Protein AF-A0A927SAT5-F1 (afdb_monomer)

Solvent-accessible surface area (backbone atoms only — not comparable to full-atom values):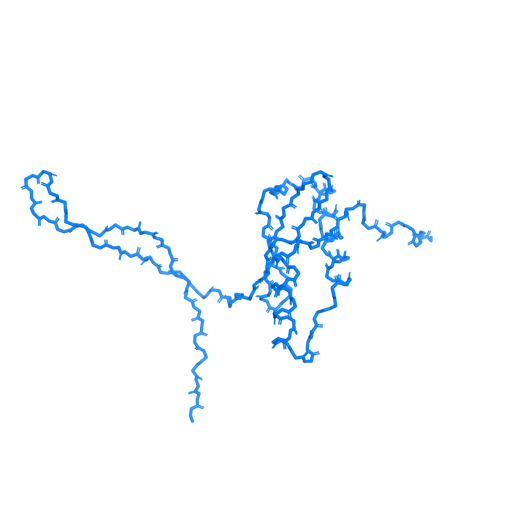 7849 Å² total; per-residue (Å²): 134,84,59,88,75,76,75,61,48,91,44,49,54,47,66,34,80,61,14,46,54,35,41,59,52,54,38,64,74,48,56,97,70,47,75,55,72,68,58,54,34,52,53,49,14,41,54,52,40,53,38,51,73,71,67,50,86,73,54,48,77,66,27,75,42,84,46,80,94,40,32,35,36,32,29,29,53,53,96,83,32,34,27,32,52,41,49,48,76,49,74,72,62,77,44,72,43,82,37,67,46,84,45,78,52,87,77,68,104,55,89,53,75,43,76,44,80,78,48,72,44,76,35,59,77,74,78,76,79,80,126

Radius of gyration: 21.18 Å; Cα contacts (8 Å, |Δi|>4): 181; chains: 1; bounding box: 36×60×55 Å

Nearest PDB structures (foldseek):
  5czf-assembly2_C  TM=5.712E-01  e=3.774E-03  Escherichia coli O157
  5cze-assembly1_J  TM=5.780E-01  e=2.178E-02  Escherichia coli O157:H7 str. SS52
  8phb-assembly1_B  TM=6.912E-01  e=1.341E-01  Allochromatium vinosum
  8phb-assembly1_A  TM=6.882E-01  e=2.923E-01  Allochromatium vinosum
  4q2u-assembly2_L  TM=5.106E-01  e=9.696E-02  Escherichia coli K-12

pLDDT: mean 82.3, std 16.61, range [33.59, 97.94]

Foldseek 3Di:
DPDPVVLQQPAAEEEDPQLVVQLVVVQVVVPPNGDDPVVVRRVVSNVVSVCVVVVNDADQQWGWDQDPPQKIFTWHHDPRHIYGHHIDGDAPQPDKDFDWDWDQDPDDPDRDIDTDGPDIDGDHDPPPPPD

Structure (mmCIF, N/CA/C/O backbone):
data_AF-A0A927SAT5-F1
#
_entry.id   AF-A0A927SAT5-F1
#
loop_
_atom_site.group_PDB
_atom_site.id
_atom_site.type_symbol
_atom_site.label_atom_id
_atom_site.label_alt_id
_atom_site.label_comp_id
_atom_site.label_asym_id
_atom_site.label_entity_id
_atom_site.label_seq_id
_atom_site.pdbx_PDB_ins_code
_atom_site.Cartn_x
_atom_site.Cartn_y
_atom_site.Cartn_z
_atom_site.occupancy
_atom_site.B_iso_or_equiv
_atom_site.auth_seq_id
_atom_site.auth_comp_id
_atom_site.auth_asym_id
_atom_site.auth_atom_i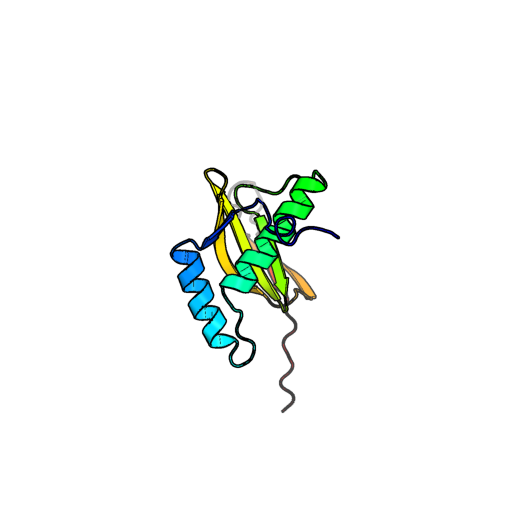d
_atom_site.pdbx_PDB_model_num
ATOM 1 N N . MET A 1 1 ? -14.662 21.673 -23.077 1.00 38.19 1 MET A N 1
ATOM 2 C CA . MET A 1 1 ? -13.226 21.762 -22.736 1.00 38.19 1 MET A CA 1
ATOM 3 C C . MET A 1 1 ? -13.114 21.629 -21.228 1.00 38.19 1 MET A C 1
ATOM 5 O O . MET A 1 1 ? -13.523 22.545 -20.536 1.00 38.19 1 MET A O 1
ATOM 9 N N . ILE A 1 2 ? -12.675 20.472 -20.729 1.00 44.09 2 ILE A N 1
ATOM 10 C CA . ILE A 1 2 ? -12.462 20.240 -19.290 1.00 44.09 2 ILE A CA 1
ATOM 11 C C . ILE A 1 2 ? -11.111 20.869 -18.939 1.00 44.09 2 ILE A C 1
ATOM 13 O O . ILE A 1 2 ? -10.121 20.609 -19.627 1.00 44.09 2 ILE A O 1
ATOM 17 N N . SER A 1 3 ? -11.092 21.754 -17.946 1.00 44.00 3 SER A N 1
ATOM 18 C CA . SER A 1 3 ? -9.916 22.545 -17.586 1.00 44.00 3 SER A CA 1
ATOM 19 C C . SER A 1 3 ? -8.833 21.634 -17.007 1.00 44.00 3 SER A C 1
ATOM 21 O O . SER A 1 3 ? -9.109 20.801 -16.146 1.00 44.00 3 SER A O 1
ATOM 23 N N . SER A 1 4 ? -7.575 21.801 -17.427 1.00 54.56 4 SER A N 1
ATOM 24 C CA . SER A 1 4 ? -6.423 21.016 -16.942 1.00 54.56 4 SER A CA 1
ATOM 25 C C . SER A 1 4 ? -6.217 21.074 -15.418 1.00 54.56 4 SER A C 1
ATOM 27 O O . SER A 1 4 ? -5.409 20.318 -14.880 1.00 54.56 4 SER A O 1
ATOM 29 N N . ASN A 1 5 ? -6.939 21.955 -14.719 1.00 52.88 5 ASN A N 1
ATOM 30 C CA . ASN A 1 5 ? -6.908 22.100 -13.268 1.00 52.88 5 ASN A CA 1
ATOM 31 C C . ASN A 1 5 ? -7.840 21.119 -12.522 1.00 52.88 5 ASN A C 1
ATOM 33 O O . ASN A 1 5 ? -7.627 20.870 -11.342 1.00 52.88 5 ASN A O 1
ATOM 37 N N . GLU A 1 6 ? -8.825 20.514 -13.196 1.00 53.12 6 GLU A N 1
ATOM 38 C CA . GLU A 1 6 ? -9.808 19.594 -12.584 1.00 53.12 6 GLU A CA 1
ATOM 39 C C . GLU A 1 6 ? -9.289 18.155 -12.422 1.00 53.12 6 GLU A C 1
ATOM 41 O O . GLU A 1 6 ? -9.939 17.322 -11.803 1.00 53.12 6 GLU A O 1
ATOM 46 N N . ARG A 1 7 ? -8.099 17.843 -12.953 1.00 54.47 7 ARG A N 1
ATOM 47 C CA . ARG A 1 7 ? -7.487 16.502 -12.858 1.00 54.47 7 ARG A CA 1
ATOM 48 C C . ARG A 1 7 ? -6.490 16.346 -11.718 1.00 54.47 7 ARG A C 1
ATOM 50 O O . ARG A 1 7 ? -5.834 15.310 -11.632 1.00 54.47 7 ARG A O 1
ATOM 57 N N . ARG A 1 8 ? -6.298 17.367 -10.879 1.00 57.06 8 ARG A N 1
ATOM 58 C CA . ARG A 1 8 ? -5.468 17.199 -9.686 1.00 57.06 8 ARG A CA 1
ATOM 59 C C . ARG A 1 8 ? -6.329 16.523 -8.625 1.00 57.06 8 ARG A C 1
ATOM 61 O O . ARG A 1 8 ? -7.283 17.153 -8.173 1.00 57.06 8 ARG A O 1
ATOM 68 N N . PRO A 1 9 ? -6.034 15.271 -8.240 1.00 60.97 9 PRO A N 1
ATOM 69 C CA . PRO A 1 9 ? -6.745 14.663 -7.131 1.00 60.97 9 PRO A CA 1
ATOM 70 C C . PRO A 1 9 ? -6.593 15.564 -5.903 1.00 60.97 9 PRO A C 1
ATOM 72 O O . PRO A 1 9 ? -5.489 16.000 -5.577 1.00 60.97 9 PRO A O 1
ATOM 75 N N . HIS A 1 10 ? -7.712 15.871 -5.245 1.00 80.44 10 HIS A N 1
ATOM 76 C CA . HIS A 1 10 ? -7.727 16.682 -4.021 1.00 80.44 10 HIS A CA 1
ATOM 77 C C . HIS A 1 10 ? -7.025 15.973 -2.844 1.00 80.44 10 HIS A C 1
ATOM 79 O O . HIS A 1 10 ? -6.740 16.582 -1.816 1.00 80.44 10 HIS A O 1
ATOM 85 N N . VAL A 1 11 ? -6.755 14.676 -3.008 1.00 92.00 11 VAL A N 1
ATOM 86 C CA . VAL A 1 11 ? -6.124 13.797 -2.034 1.00 92.00 11 VAL A CA 1
ATOM 87 C C .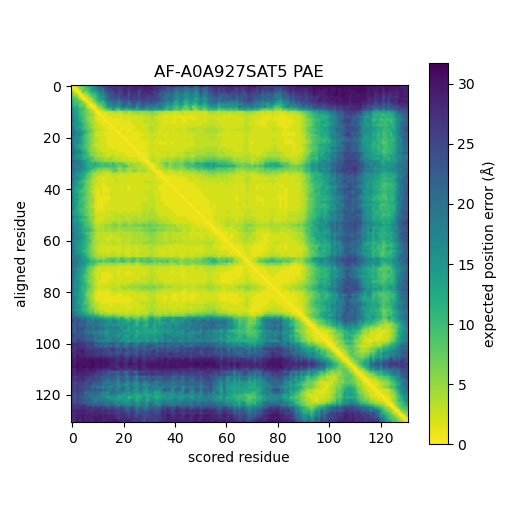 VAL A 1 11 ? -4.604 13.953 -2.086 1.00 92.00 11 VAL A C 1
ATOM 89 O O . VAL A 1 11 ? -3.981 13.793 -3.135 1.00 92.00 11 VAL A O 1
ATOM 92 N N . GLN A 1 12 ? -3.987 14.214 -0.935 1.00 94.62 12 GLN A N 1
ATOM 93 C CA . GLN A 1 12 ? -2.532 14.261 -0.801 1.00 94.62 12 GLN A CA 1
ATOM 94 C C . GLN A 1 12 ? -1.985 12.891 -0.392 1.00 94.62 12 GLN A C 1
ATOM 96 O O . GLN A 1 12 ? -2.457 12.292 0.576 1.00 94.62 12 GLN A O 1
ATOM 101 N N . VAL A 1 13 ? -0.960 12.424 -1.111 1.00 96.94 13 VAL A N 1
ATOM 102 C CA . VAL A 1 13 ? -0.252 11.168 -0.826 1.00 96.94 13 VAL A CA 1
ATOM 103 C C . VAL A 1 13 ? 1.236 11.436 -0.631 1.00 96.94 13 VAL A C 1
ATOM 105 O O . VAL A 1 13 ? 1.889 12.044 -1.487 1.00 96.94 13 VAL A O 1
ATOM 108 N N . GLU A 1 14 ? 1.794 10.939 0.469 1.00 97.31 14 GLU A N 1
ATOM 109 C CA . GLU A 1 14 ? 3.208 11.074 0.820 1.00 97.31 14 GLU A CA 1
ATOM 110 C C . GLU A 1 14 ? 3.814 9.757 1.299 1.00 97.31 14 GLU A C 1
ATOM 112 O O . GLU A 1 14 ? 3.115 8.821 1.669 1.00 97.31 14 GLU A O 1
ATOM 117 N N . PHE A 1 15 ? 5.143 9.670 1.304 1.00 97.44 15 PHE A N 1
ATOM 118 C CA . PHE A 1 15 ? 5.833 8.537 1.912 1.00 97.44 15 PHE A CA 1
ATOM 119 C C . PHE A 1 15 ? 6.165 8.846 3.365 1.00 97.44 15 PHE A C 1
ATOM 121 O O . PHE A 1 15 ? 6.679 9.916 3.687 1.00 97.44 15 PHE A O 1
ATOM 128 N N . THR A 1 16 ? 5.996 7.856 4.233 1.00 97.50 16 THR A N 1
ATOM 129 C CA . THR A 1 16 ? 6.718 7.857 5.508 1.00 97.50 16 THR A CA 1
ATOM 130 C C . THR A 1 16 ? 8.216 7.628 5.280 1.00 97.50 16 THR A C 1
ATOM 132 O O . THR A 1 16 ? 8.653 7.138 4.235 1.00 97.50 16 THR A O 1
ATOM 135 N N . ARG A 1 17 ? 9.047 7.898 6.295 1.00 96.44 17 ARG A N 1
ATOM 136 C CA . ARG A 1 17 ? 10.489 7.598 6.228 1.00 96.44 17 ARG A CA 1
ATOM 137 C C . ARG A 1 17 ? 10.783 6.097 6.077 1.00 96.44 17 ARG A C 1
ATOM 139 O O . ARG A 1 17 ? 11.818 5.737 5.511 1.00 96.44 17 ARG A O 1
ATOM 146 N N . SER A 1 18 ? 9.955 5.219 6.647 1.00 94.38 18 SER A N 1
ATOM 147 C CA . SER A 1 18 ? 10.062 3.762 6.467 1.00 94.38 18 SER A CA 1
ATOM 148 C C . SER A 1 18 ? 9.609 3.359 5.068 1.00 94.38 18 SER A C 1
ATOM 150 O O . SER A 1 18 ? 10.389 2.722 4.360 1.00 94.38 18 SER A O 1
ATOM 152 N N . GLY A 1 19 ? 8.437 3.827 4.637 1.00 95.50 19 GLY A N 1
ATOM 153 C CA . GLY A 1 19 ? 7.879 3.557 3.313 1.00 95.50 19 GLY A CA 1
ATOM 154 C C . GLY A 1 19 ? 8.805 4.013 2.190 1.00 95.50 19 GLY A C 1
ATOM 155 O O . GLY A 1 19 ? 9.057 3.256 1.261 1.00 95.50 19 GLY A O 1
ATOM 156 N N . TRP A 1 20 ? 9.438 5.184 2.317 1.00 96.88 20 TRP A N 1
ATOM 157 C CA . TRP A 1 20 ? 10.444 5.652 1.355 1.00 96.88 20 TRP A CA 1
ATOM 158 C C . TRP A 1 20 ? 11.663 4.723 1.270 1.00 96.88 20 TRP A C 1
ATOM 160 O O . TRP A 1 20 ? 12.165 4.435 0.184 1.00 96.88 20 TRP A O 1
ATOM 170 N N . ARG A 1 21 ? 12.153 4.226 2.413 1.00 96.12 21 ARG A N 1
ATOM 171 C CA . ARG A 1 21 ? 13.289 3.291 2.448 1.00 96.12 21 ARG A CA 1
ATOM 172 C C . ARG A 1 21 ? 12.935 1.943 1.823 1.00 96.12 21 ARG A C 1
ATOM 174 O O . ARG A 1 21 ? 13.769 1.381 1.114 1.00 96.12 21 ARG A O 1
ATOM 181 N N . GLN A 1 22 ? 11.731 1.438 2.081 1.00 95.44 22 GLN A N 1
ATOM 182 C CA . GLN A 1 22 ? 11.226 0.204 1.476 1.00 95.44 22 GLN A CA 1
ATOM 183 C C . GLN A 1 22 ? 11.031 0.380 -0.032 1.00 95.44 22 GLN A C 1
ATOM 185 O O . GLN A 1 22 ? 11.579 -0.405 -0.803 1.00 95.44 22 GLN A O 1
ATOM 190 N N . PHE A 1 23 ? 10.397 1.480 -0.452 1.00 95.00 23 PHE A N 1
ATOM 191 C CA . PHE A 1 23 ? 10.264 1.869 -1.854 1.00 95.00 23 PHE A CA 1
ATOM 192 C C . PHE A 1 23 ? 11.616 1.888 -2.560 1.00 95.00 23 PHE A C 1
ATOM 194 O O . PHE A 1 23 ? 11.805 1.203 -3.554 1.00 95.00 23 PHE A O 1
ATOM 201 N N . ALA A 1 24 ? 12.596 2.623 -2.029 1.00 93.94 24 ALA A N 1
ATOM 202 C CA . ALA A 1 24 ? 13.913 2.741 -2.647 1.00 93.94 24 ALA A CA 1
ATOM 203 C C . ALA A 1 24 ? 14.667 1.402 -2.708 1.00 93.94 24 ALA A C 1
ATOM 205 O O . ALA A 1 24 ? 15.536 1.214 -3.559 1.00 93.94 24 ALA A O 1
ATOM 206 N N . ARG A 1 25 ? 14.387 0.464 -1.795 1.00 93.56 25 ARG A N 1
ATOM 207 C CA . ARG A 1 25 ? 14.940 -0.895 -1.847 1.00 93.56 25 ARG A CA 1
ATOM 208 C C . ARG A 1 25 ? 14.275 -1.716 -2.950 1.00 93.56 25 ARG A C 1
ATOM 210 O O . ARG A 1 25 ? 14.992 -2.243 -3.791 1.00 93.56 25 ARG A O 1
ATOM 217 N N . LEU A 1 26 ? 12.945 -1.764 -2.969 1.00 91.75 26 LEU A N 1
ATOM 218 C CA . LEU A 1 26 ? 12.160 -2.488 -3.969 1.00 91.75 26 LEU A CA 1
ATOM 219 C C . LEU A 1 26 ? 12.402 -1.937 -5.378 1.00 91.75 26 LEU A C 1
ATOM 221 O O . LEU A 1 26 ? 12.618 -2.681 -6.325 1.00 91.75 26 LEU A O 1
ATOM 225 N N . ASN A 1 27 ? 12.458 -0.618 -5.525 1.00 91.75 27 ASN A N 1
ATOM 226 C CA . ASN A 1 27 ? 12.628 0.011 -6.827 1.00 91.75 27 ASN A CA 1
ATOM 227 C C . ASN A 1 27 ? 13.994 -0.298 -7.455 1.00 91.75 27 ASN A C 1
ATOM 229 O O . ASN A 1 27 ? 14.115 -0.388 -8.671 1.00 91.75 27 ASN A O 1
ATOM 233 N N . ARG A 1 28 ? 15.021 -0.516 -6.621 1.00 89.75 28 ARG A N 1
ATOM 234 C CA . ARG A 1 28 ? 16.334 -0.982 -7.084 1.00 89.75 28 ARG A CA 1
ATOM 235 C C . ARG A 1 28 ? 16.297 -2.427 -7.578 1.00 89.75 28 ARG A C 1
ATOM 237 O O . ARG A 1 28 ? 17.034 -2.740 -8.504 1.00 89.75 28 ARG A O 1
ATOM 244 N N . SER A 1 29 ? 15.456 -3.290 -7.002 1.00 87.25 29 SER A N 1
ATOM 245 C CA . SER A 1 29 ? 15.317 -4.678 -7.465 1.00 87.25 29 SER A CA 1
ATOM 246 C C . SER A 1 29 ? 14.465 -4.823 -8.730 1.00 87.25 29 SER A C 1
ATOM 248 O O . SER A 1 29 ? 14.564 -5.847 -9.392 1.00 87.25 29 SER A O 1
ATOM 250 N N . LEU A 1 30 ? 13.668 -3.813 -9.104 1.00 84.19 30 LEU A N 1
ATOM 251 C CA . LEU A 1 30 ? 12.844 -3.838 -10.324 1.00 84.19 30 LEU A CA 1
ATOM 252 C C . LEU A 1 30 ? 13.635 -3.614 -11.630 1.00 84.19 30 LEU A C 1
ATOM 254 O O . LEU A 1 30 ? 13.110 -3.870 -12.716 1.00 84.19 30 LEU A O 1
ATOM 258 N N . GLY A 1 31 ? 14.879 -3.128 -11.560 1.00 82.88 31 GLY A N 1
ATOM 259 C CA . GLY A 1 31 ? 15.716 -2.890 -12.741 1.00 82.88 31 GLY A CA 1
ATOM 260 C C . GLY A 1 31 ? 15.080 -1.910 -13.737 1.00 82.88 31 GLY A C 1
ATOM 261 O O . GLY A 1 31 ? 14.702 -0.798 -13.373 1.00 82.88 31 GLY A O 1
ATOM 262 N N . ALA A 1 32 ? 14.944 -2.320 -15.002 1.00 80.50 32 ALA A N 1
ATOM 263 C CA . ALA A 1 32 ? 14.409 -1.476 -16.078 1.00 80.50 32 ALA A CA 1
ATOM 264 C C . ALA A 1 32 ? 12.927 -1.084 -15.903 1.00 80.50 32 ALA A C 1
ATOM 266 O O . ALA A 1 32 ? 12.484 -0.115 -16.514 1.00 80.50 32 ALA A O 1
ATOM 267 N N . ARG A 1 33 ? 12.170 -1.797 -15.057 1.00 81.69 33 ARG A N 1
ATOM 268 C CA . ARG A 1 33 ? 10.741 -1.535 -14.792 1.00 81.69 33 ARG A CA 1
ATOM 269 C C . ARG A 1 33 ? 10.486 -0.445 -13.753 1.00 81.69 33 ARG A C 1
ATOM 271 O O . ARG A 1 33 ? 9.329 -0.159 -13.484 1.00 81.69 33 ARG A O 1
ATOM 278 N N . PHE A 1 34 ? 11.534 0.111 -13.139 1.00 85.06 34 PHE A N 1
ATOM 279 C CA . PHE A 1 34 ? 11.451 1.001 -11.977 1.00 85.06 34 PHE A CA 1
ATOM 280 C C . PHE A 1 34 ? 10.231 1.946 -11.974 1.00 85.06 34 PHE A C 1
ATOM 282 O O . PHE A 1 34 ? 9.891 2.616 -12.950 1.00 85.06 34 PHE A O 1
ATOM 289 N N . ILE A 1 35 ? 9.602 2.059 -10.813 1.00 90.69 35 ILE A N 1
ATOM 290 C CA . ILE A 1 35 ? 8.460 2.925 -10.569 1.00 90.69 35 ILE A CA 1
ATOM 291 C C . ILE A 1 35 ? 8.976 4.332 -10.262 1.00 90.69 35 ILE A C 1
ATOM 293 O O . ILE A 1 35 ? 9.879 4.540 -9.443 1.00 90.69 35 ILE A O 1
ATOM 297 N N . LYS A 1 36 ? 8.385 5.343 -10.898 1.00 92.88 36 LYS A N 1
ATOM 298 C CA . LYS A 1 36 ? 8.656 6.747 -10.567 1.00 92.88 36 LYS A CA 1
ATOM 299 C C . LYS A 1 36 ? 7.799 7.156 -9.372 1.00 92.88 36 LYS A C 1
ATOM 301 O O . LYS A 1 36 ? 6.577 7.161 -9.459 1.00 92.88 36 LYS A O 1
ATOM 306 N N . ALA A 1 37 ? 8.431 7.589 -8.281 1.00 93.38 37 ALA A N 1
ATOM 307 C CA . ALA A 1 37 ? 7.734 7.953 -7.042 1.00 93.38 37 ALA A CA 1
ATOM 308 C C . ALA A 1 37 ? 6.657 9.043 -7.210 1.00 93.38 37 ALA A C 1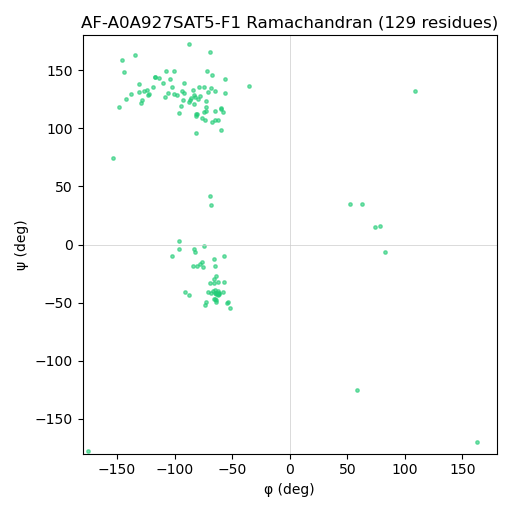
ATOM 310 O O . ALA A 1 37 ? 5.676 9.061 -6.474 1.00 93.38 37 ALA A O 1
ATOM 311 N N . PHE A 1 38 ? 6.833 9.985 -8.144 1.00 93.12 38 PHE A N 1
ATOM 312 C CA . PHE A 1 38 ? 5.805 10.990 -8.436 1.00 93.12 38 PHE A CA 1
ATOM 313 C C . PHE A 1 38 ? 4.588 10.386 -9.149 1.00 93.12 38 PHE A C 1
ATOM 315 O O . PHE A 1 38 ? 3.465 10.718 -8.787 1.00 93.12 38 PHE A O 1
ATOM 322 N N . VAL A 1 39 ? 4.812 9.472 -10.099 1.00 93.12 39 VAL A N 1
ATOM 323 C CA . VAL A 1 39 ? 3.735 8.771 -10.817 1.00 93.12 39 VAL A CA 1
ATOM 324 C C . VAL A 1 39 ? 2.931 7.918 -9.841 1.00 93.12 39 VAL A C 1
ATOM 326 O O . VAL A 1 39 ? 1.720 8.074 -9.770 1.00 93.12 39 VAL A O 1
ATOM 329 N N . LEU A 1 40 ? 3.614 7.142 -8.991 1.00 94.44 40 LEU A N 1
ATOM 330 C CA . LEU A 1 40 ? 2.975 6.323 -7.957 1.00 94.44 40 LEU A CA 1
ATOM 331 C C . LEU A 1 40 ? 2.040 7.140 -7.056 1.00 94.44 40 LEU A C 1
ATOM 333 O O . LEU A 1 40 ? 0.894 6.767 -6.835 1.00 94.44 40 LEU A O 1
ATOM 337 N N . ARG A 1 41 ? 2.522 8.275 -6.534 1.00 95.44 41 ARG A N 1
ATOM 338 C CA . ARG A 1 41 ? 1.717 9.138 -5.658 1.00 95.44 41 ARG A CA 1
ATOM 339 C C . ARG A 1 41 ? 0.530 9.753 -6.388 1.00 95.44 41 ARG A C 1
ATOM 341 O O . ARG A 1 41 ? -0.535 9.866 -5.797 1.00 95.44 41 ARG A O 1
ATOM 348 N N . PHE A 1 42 ? 0.718 10.157 -7.643 1.00 94.44 42 PHE A N 1
ATOM 349 C CA . PHE A 1 42 ? -0.348 10.736 -8.452 1.00 94.44 42 PHE A CA 1
ATOM 350 C C . PHE A 1 42 ? -1.457 9.716 -8.735 1.00 94.44 42 PHE A C 1
ATOM 352 O O . PHE A 1 42 ? -2.628 10.015 -8.522 1.00 94.44 42 PHE A O 1
ATOM 359 N N . GLU A 1 43 ? -1.089 8.503 -9.149 1.00 94.69 43 GLU A N 1
ATOM 360 C CA . GLU A 1 43 ? -2.041 7.420 -9.411 1.00 94.69 43 GLU A CA 1
ATOM 361 C C . GLU A 1 43 ? -2.777 6.988 -8.141 1.00 94.69 43 GLU A C 1
ATOM 363 O O . GLU A 1 43 ? -3.995 6.834 -8.166 1.00 94.69 43 GLU A O 1
ATOM 368 N N . LEU A 1 44 ? -2.074 6.877 -7.007 1.00 95.31 44 LEU A N 1
ATOM 369 C CA . LEU A 1 44 ? -2.718 6.596 -5.722 1.00 95.31 44 LEU A CA 1
ATOM 370 C C . LEU A 1 44 ? -3.694 7.693 -5.312 1.00 95.31 44 LEU A C 1
ATOM 372 O O . LEU A 1 44 ? -4.788 7.396 -4.849 1.00 95.31 44 LEU A O 1
ATOM 376 N N . ALA A 1 45 ? -3.312 8.958 -5.471 1.00 95.62 45 ALA A N 1
ATOM 377 C CA . ALA A 1 45 ? -4.182 10.071 -5.133 1.00 95.62 45 ALA A CA 1
ATOM 378 C C . ALA A 1 45 ? -5.459 10.065 -5.990 1.00 95.62 45 ALA A C 1
ATOM 380 O O . ALA A 1 45 ? -6.542 10.307 -5.462 1.00 95.62 45 ALA A O 1
ATOM 381 N N . ALA A 1 46 ? -5.346 9.746 -7.285 1.00 94.69 46 ALA A N 1
ATOM 382 C CA . ALA A 1 46 ? -6.495 9.580 -8.174 1.00 94.69 46 ALA A CA 1
ATOM 383 C C . ALA A 1 46 ? -7.385 8.405 -7.740 1.00 94.69 46 ALA A C 1
ATOM 385 O O . ALA A 1 46 ? -8.582 8.596 -7.543 1.00 94.69 46 ALA A O 1
ATOM 386 N N . TYR A 1 47 ? -6.790 7.235 -7.484 1.00 93.94 47 TYR A N 1
ATOM 387 C CA . TYR A 1 47 ? -7.497 6.051 -6.991 1.00 93.94 47 TYR A CA 1
ATOM 388 C C . TYR A 1 47 ? -8.288 6.346 -5.710 1.00 93.94 47 TYR A C 1
ATOM 390 O O . TYR A 1 47 ? -9.479 6.048 -5.627 1.00 93.94 47 TYR A O 1
ATOM 398 N N . LEU A 1 48 ? -7.644 6.963 -4.716 1.00 94.88 48 LEU A N 1
ATOM 399 C CA . LEU A 1 48 ? -8.274 7.297 -3.439 1.00 94.88 48 LEU A CA 1
ATOM 400 C C . LEU A 1 48 ? -9.409 8.310 -3.627 1.00 94.88 48 LEU A C 1
ATOM 402 O O . LEU A 1 48 ? -10.477 8.134 -3.048 1.00 94.88 48 LEU A O 1
ATOM 406 N N . ALA A 1 49 ? -9.203 9.334 -4.462 1.00 93.75 49 ALA A N 1
ATOM 407 C CA . ALA A 1 49 ? -10.220 10.344 -4.743 1.00 93.75 49 ALA A CA 1
ATOM 408 C C . ALA A 1 49 ? -11.466 9.741 -5.409 1.00 93.75 49 ALA A C 1
ATOM 410 O O . ALA A 1 49 ? -12.584 10.096 -5.044 1.00 93.75 49 ALA A O 1
ATOM 411 N N . GLU A 1 50 ? -11.286 8.820 -6.357 1.00 93.62 50 GLU A N 1
ATOM 412 C CA . GLU A 1 50 ? -12.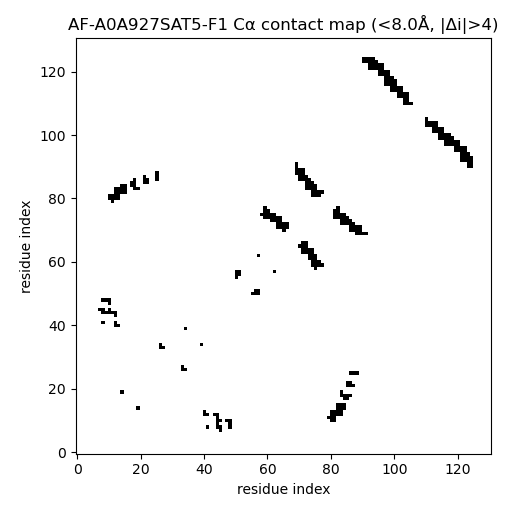391 8.122 -7.022 1.00 93.62 50 GLU A CA 1
ATOM 413 C C . GLU A 1 50 ? -13.179 7.240 -6.046 1.00 93.62 50 GLU A C 1
ATOM 415 O O . GLU A 1 50 ? -14.409 7.252 -6.062 1.00 93.62 50 GLU A O 1
ATOM 420 N N . HIS A 1 51 ? -12.492 6.526 -5.151 1.00 92.81 51 HIS A N 1
ATOM 421 C CA . HIS A 1 51 ? -13.144 5.682 -4.146 1.00 92.81 51 HIS A CA 1
ATOM 422 C C . HIS A 1 51 ? -13.905 6.507 -3.105 1.00 92.81 51 HIS A C 1
ATOM 424 O O . HIS A 1 51 ? -15.040 6.169 -2.766 1.00 92.81 51 HIS A O 1
ATOM 430 N N . GLU A 1 52 ? -13.323 7.614 -2.638 1.00 90.81 52 GLU A N 1
ATOM 431 C CA . GLU A 1 52 ? -14.009 8.551 -1.745 1.00 90.81 52 GLU A CA 1
ATOM 432 C C . GLU A 1 52 ? -15.243 9.167 -2.435 1.00 90.81 52 GLU A C 1
ATOM 434 O O . GLU A 1 52 ? -16.314 9.222 -1.830 1.00 90.81 52 GLU A O 1
ATOM 439 N N . ALA A 1 53 ? -15.142 9.551 -3.715 1.00 91.19 53 ALA A N 1
ATOM 440 C CA . ALA A 1 53 ? -16.267 10.077 -4.496 1.00 91.19 53 ALA A CA 1
ATOM 441 C C . ALA A 1 53 ? -17.373 9.036 -4.742 1.00 91.19 53 ALA A C 1
ATOM 443 O O . ALA A 1 53 ? -18.554 9.381 -4.765 1.00 91.19 53 ALA A O 1
ATOM 444 N N . ALA A 1 54 ? -17.010 7.759 -4.874 1.00 93.69 54 ALA A N 1
ATOM 445 C CA . ALA A 1 54 ? -17.949 6.643 -4.957 1.00 93.69 54 ALA A CA 1
ATOM 446 C C . ALA A 1 54 ? -18.599 6.287 -3.602 1.00 93.69 54 ALA A C 1
ATOM 448 O O . ALA A 1 54 ? -19.427 5.378 -3.537 1.00 93.69 54 ALA A O 1
ATOM 449 N N . GLY A 1 55 ? -18.236 6.977 -2.513 1.00 91.06 55 GLY A N 1
ATOM 450 C CA . GLY A 1 55 ? -18.747 6.710 -1.167 1.00 91.06 55 GLY A CA 1
ATOM 451 C C . GLY A 1 55 ? -18.166 5.448 -0.524 1.00 91.06 55 GLY A C 1
ATOM 452 O O . GLY A 1 55 ? -18.705 4.963 0.473 1.00 91.06 55 GLY A O 1
ATOM 453 N N . VAL A 1 56 ? -17.074 4.902 -1.071 1.00 92.75 56 VAL A N 1
ATOM 454 C CA . VAL A 1 56 ? -16.390 3.739 -0.500 1.00 92.75 56 VAL A CA 1
ATOM 455 C C . VAL A 1 56 ? -15.657 4.170 0.764 1.00 92.75 56 VAL A C 1
ATOM 457 O O . VAL A 1 56 ? -14.806 5.060 0.753 1.00 92.75 56 VAL A O 1
ATOM 460 N N . LYS A 1 57 ? -15.969 3.508 1.878 1.00 90.81 57 LYS A N 1
ATOM 461 C CA . LYS A 1 57 ? -15.304 3.754 3.155 1.00 90.81 57 LYS A CA 1
ATOM 462 C C . LYS A 1 57 ? -13.970 3.005 3.195 1.00 90.81 57 LYS A C 1
ATOM 464 O O . LYS A 1 57 ? -13.939 1.820 3.509 1.00 90.81 57 LYS A O 1
ATOM 469 N N . LEU A 1 58 ? -12.891 3.705 2.854 1.00 92.69 58 LEU A N 1
ATOM 470 C CA . LEU A 1 58 ? -11.522 3.190 2.940 1.00 92.69 58 LEU A CA 1
ATOM 471 C C . LEU A 1 58 ? -11.066 3.079 4.403 1.00 92.69 58 LEU A C 1
ATOM 473 O O . LEU A 1 58 ? -11.483 3.872 5.253 1.00 92.69 58 LEU A O 1
ATOM 477 N N . ASP A 1 59 ? -10.195 2.113 4.685 1.00 94.00 59 ASP A N 1
ATOM 478 C CA . ASP A 1 59 ? -9.580 1.951 6.003 1.00 94.00 59 ASP A CA 1
ATOM 479 C C . ASP A 1 59 ? -8.545 3.064 6.229 1.00 94.00 59 ASP A C 1
ATOM 481 O O . ASP A 1 59 ? -7.579 3.210 5.486 1.00 94.00 59 ASP A O 1
ATOM 485 N N . THR A 1 60 ? -8.738 3.902 7.243 1.00 94.44 60 THR A N 1
ATOM 486 C CA . THR A 1 60 ? -7.813 5.010 7.509 1.00 94.44 60 THR A CA 1
ATOM 487 C C . THR A 1 60 ? -6.561 4.580 8.265 1.00 94.44 60 THR A C 1
ATOM 489 O O . THR A 1 60 ? -5.573 5.309 8.239 1.00 94.44 60 THR A O 1
ATOM 492 N N . GLU A 1 61 ? -6.570 3.423 8.924 1.00 94.06 61 GLU A N 1
ATOM 493 C CA . GLU A 1 61 ? -5.450 2.933 9.729 1.00 94.06 61 GLU A CA 1
ATOM 494 C C . GLU A 1 61 ? -4.492 2.066 8.907 1.00 94.06 61 GLU A C 1
ATOM 496 O O . GLU A 1 61 ? -3.273 2.193 9.055 1.00 94.06 61 GLU A O 1
ATOM 501 N N . CYS A 1 62 ? -5.031 1.203 8.039 1.00 93.31 62 CYS A N 1
ATOM 502 C CA . CYS A 1 62 ? -4.241 0.272 7.233 1.00 93.31 62 CYS A CA 1
ATOM 503 C C . CYS A 1 62 ? -4.958 -0.118 5.928 1.00 93.31 62 CYS A C 1
ATOM 505 O O . CYS A 1 62 ? -5.460 -1.231 5.772 1.00 93.31 62 CYS A O 1
ATOM 507 N N . GLN A 1 63 ? -4.997 0.795 4.960 1.00 95.44 63 GLN A N 1
ATOM 508 C CA . GLN A 1 63 ? -5.521 0.499 3.630 1.00 95.44 63 GLN A CA 1
ATOM 509 C C . GLN A 1 63 ? -4.461 -0.196 2.778 1.00 95.44 63 GLN A C 1
ATOM 511 O O . GLN A 1 63 ? -3.479 0.421 2.362 1.00 95.44 63 GLN A O 1
ATOM 516 N N . GLU A 1 64 ? -4.697 -1.463 2.452 1.00 94.44 64 GLU A N 1
ATOM 517 C CA . GLU A 1 64 ? -3.913 -2.173 1.446 1.00 94.44 64 GLU A CA 1
ATOM 518 C C . GLU A 1 64 ? -4.372 -1.788 0.032 1.00 94.44 64 GLU A C 1
ATOM 520 O O . GLU A 1 64 ? -5.571 -1.723 -0.260 1.00 94.44 64 GLU A O 1
ATOM 525 N N . VAL A 1 65 ? -3.410 -1.532 -0.853 1.00 93.88 65 VAL A N 1
ATOM 526 C CA . VAL A 1 65 ? -3.634 -1.287 -2.279 1.00 93.88 65 VAL A CA 1
ATOM 527 C C . VAL A 1 65 ? -2.713 -2.196 -3.086 1.00 93.88 65 VAL A C 1
ATOM 529 O O . VAL A 1 65 ? -1.487 -2.118 -2.970 1.00 93.88 65 VAL A O 1
ATOM 532 N N . ARG A 1 66 ? -3.310 -3.036 -3.940 1.00 92.06 66 ARG A N 1
ATOM 533 C CA . ARG A 1 66 ? -2.584 -3.801 -4.960 1.00 92.06 66 ARG A CA 1
ATOM 534 C C . ARG A 1 66 ? -2.224 -2.856 -6.098 1.00 92.06 66 ARG A C 1
ATOM 536 O O . ARG A 1 66 ? -3.085 -2.431 -6.863 1.00 92.06 66 ARG A O 1
ATOM 543 N N . TYR A 1 67 ? -0.947 -2.540 -6.199 1.00 89.56 67 TYR A N 1
ATOM 544 C CA . TYR A 1 67 ? -0.371 -1.846 -7.335 1.00 89.56 67 TYR A CA 1
ATOM 545 C C . TYR A 1 67 ? 0.047 -2.854 -8.417 1.00 89.56 67 TYR A C 1
ATOM 547 O O . TYR A 1 67 ? -0.035 -4.077 -8.252 1.00 89.56 67 TYR A O 1
ATOM 555 N N . VAL A 1 68 ? 0.441 -2.332 -9.573 1.00 84.12 68 VAL A N 1
ATOM 556 C CA . VAL A 1 68 ? 0.751 -3.124 -10.766 1.00 84.12 68 VAL A CA 1
ATOM 557 C C . VAL A 1 68 ? 1.828 -4.182 -10.464 1.00 84.12 68 VAL A C 1
ATOM 559 O O . VAL A 1 68 ? 2.764 -3.938 -9.704 1.00 84.12 68 VAL A O 1
ATOM 562 N N . GLU A 1 69 ? 1.673 -5.372 -11.063 1.00 76.94 69 GLU A N 1
ATOM 563 C CA . GLU A 1 69 ? 2.680 -6.451 -11.079 1.00 76.94 69 GLU A CA 1
ATOM 564 C C . GLU A 1 69 ? 3.062 -7.038 -9.705 1.00 76.94 69 GLU A C 1
ATOM 566 O O . GLU A 1 69 ? 4.202 -7.440 -9.482 1.00 76.94 69 GLU A O 1
ATOM 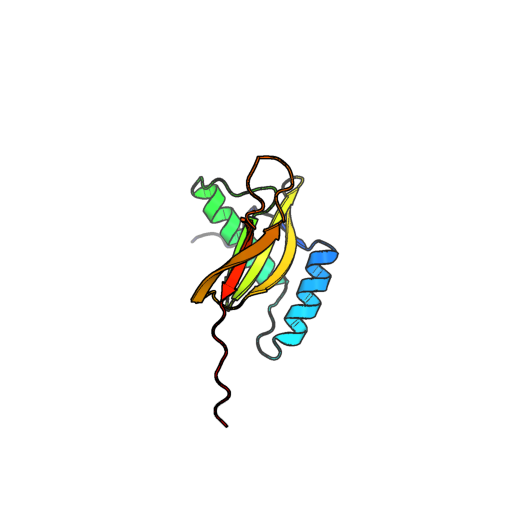571 N N . GLY A 1 70 ? 2.099 -7.128 -8.783 1.00 82.62 70 GLY A N 1
ATOM 572 C CA . GLY A 1 70 ? 2.312 -7.778 -7.481 1.00 82.62 70 GLY A CA 1
ATOM 573 C C . GLY A 1 70 ? 3.061 -6.903 -6.476 1.00 82.62 70 GLY A C 1
ATOM 574 O O . GLY A 1 70 ? 3.561 -7.403 -5.469 1.00 82.62 70 GLY A O 1
ATOM 575 N N . VAL A 1 71 ? 3.145 -5.596 -6.736 1.00 89.62 71 VAL A N 1
ATOM 576 C CA . VAL A 1 71 ? 3.570 -4.603 -5.748 1.00 89.62 71 VAL A CA 1
ATOM 577 C C . VAL A 1 71 ? 2.366 -4.229 -4.891 1.00 89.62 71 VAL A C 1
ATOM 579 O O . VAL A 1 71 ? 1.321 -3.855 -5.406 1.00 89.62 71 VAL A O 1
ATOM 582 N N . TYR A 1 72 ? 2.519 -4.297 -3.579 1.00 93.06 72 TYR A N 1
ATOM 583 C CA . TYR A 1 72 ? 1.493 -3.961 -2.602 1.00 93.06 72 TYR A CA 1
ATOM 584 C C . TYR A 1 72 ? 1.950 -2.777 -1.765 1.00 93.06 72 TYR A C 1
ATOM 586 O O . TYR A 1 72 ? 3.138 -2.619 -1.467 1.00 93.06 72 TYR A O 1
ATOM 594 N N . LEU A 1 73 ? 0.987 -1.935 -1.409 1.00 95.81 73 LEU A N 1
ATOM 595 C CA . LEU A 1 73 ? 1.190 -0.705 -0.660 1.00 95.81 73 LEU A CA 1
ATOM 596 C C . LEU A 1 73 ? 0.270 -0.724 0.549 1.00 95.81 73 LEU A C 1
ATOM 598 O O . LEU A 1 73 ? -0.923 -0.979 0.400 1.00 95.81 73 LEU A O 1
ATOM 602 N N . LEU A 1 74 ? 0.811 -0.407 1.721 1.00 96.81 74 LEU A N 1
ATOM 603 C CA . LEU A 1 74 ? 0.005 -0.088 2.894 1.00 96.81 74 LEU A CA 1
ATOM 604 C C . LEU A 1 74 ? -0.047 1.421 3.062 1.00 96.81 74 LEU A C 1
ATOM 606 O O . LEU A 1 74 ? 0.982 2.110 3.035 1.00 96.81 74 LEU A O 1
ATOM 610 N N . LEU A 1 75 ? -1.264 1.925 3.212 1.00 97.38 75 LEU A N 1
ATOM 611 C CA . LEU A 1 75 ? -1.558 3.331 3.380 1.00 97.38 75 LEU A CA 1
ATOM 612 C C . LEU A 1 75 ? -2.207 3.574 4.739 1.00 97.38 75 LEU A C 1
ATOM 614 O O . LEU A 1 75 ? -3.046 2.803 5.194 1.00 97.38 75 LEU A O 1
ATOM 618 N N . ARG A 1 76 ? -1.875 4.709 5.345 1.00 97.50 76 ARG A N 1
ATOM 619 C CA . ARG A 1 76 ? -2.539 5.218 6.546 1.00 97.50 76 ARG A CA 1
ATOM 620 C C . ARG A 1 76 ? -2.902 6.680 6.355 1.00 97.50 76 ARG A C 1
ATOM 622 O O . ARG A 1 76 ? -2.039 7.475 5.984 1.00 97.50 76 ARG A O 1
ATOM 629 N N . LYS A 1 77 ? -4.137 7.066 6.661 1.00 96.50 77 LYS A N 1
ATOM 630 C CA . LYS A 1 77 ? -4.583 8.461 6.651 1.00 96.50 77 LYS A CA 1
ATOM 631 C C . LYS A 1 77 ? -4.302 9.100 8.010 1.00 96.50 77 LYS A C 1
ATOM 633 O O . LYS A 1 77 ? -4.781 8.640 9.036 1.00 96.50 77 LYS A O 1
ATOM 638 N N . SER A 1 78 ? -3.536 10.186 8.026 1.00 95.50 78 SER A N 1
ATOM 639 C CA . SER A 1 78 ? -3.275 10.978 9.230 1.00 95.50 78 SER A CA 1
ATOM 640 C C . SER A 1 78 ? -3.354 12.455 8.885 1.00 95.50 78 SER A C 1
ATOM 642 O O . SER A 1 78 ? -2.726 12.896 7.928 1.00 95.50 78 SER A O 1
ATOM 644 N N . GLN A 1 79 ? -4.121 13.224 9.663 1.00 93.44 79 GLN A N 1
ATOM 645 C CA . GLN A 1 79 ? -4.280 14.675 9.470 1.00 93.44 79 GLN A CA 1
ATOM 646 C C . GLN A 1 79 ? -4.689 15.063 8.030 1.00 93.44 79 GLN A C 1
ATOM 648 O O . GLN A 1 79 ? -4.258 16.082 7.505 1.00 93.44 79 GLN A O 1
ATOM 653 N N . GLY A 1 80 ? -5.510 14.234 7.374 1.00 92.00 80 GLY A N 1
ATOM 654 C CA . GLY A 1 80 ? -5.978 14.473 6.002 1.00 92.00 80 GLY A CA 1
ATOM 655 C C . GLY A 1 80 ? -5.011 14.043 4.893 1.00 92.00 80 GLY A C 1
ATOM 656 O O . GLY A 1 80 ? -5.410 14.034 3.733 1.00 92.00 80 GLY A O 1
ATOM 657 N N . VAL A 1 81 ? -3.790 13.616 5.230 1.00 96.00 81 VAL A N 1
ATOM 658 C CA . VAL A 1 81 ? -2.794 13.115 4.273 1.00 96.00 81 VAL A CA 1
ATOM 659 C C . VAL A 1 81 ? -2.741 11.593 4.325 1.00 96.00 81 VAL A C 1
ATOM 661 O O . VAL A 1 81 ? -2.716 10.996 5.402 1.00 96.00 81 VAL A O 1
ATOM 664 N N . TRP A 1 82 ? -2.704 10.955 3.159 1.00 97.81 82 TRP A N 1
ATOM 665 C CA . TRP A 1 82 ? -2.452 9.524 3.050 1.00 97.81 82 TRP A CA 1
ATOM 666 C C . TRP A 1 82 ? -0.952 9.255 2.990 1.00 97.81 82 TRP A C 1
ATOM 668 O O . TRP A 1 82 ? -0.235 9.775 2.137 1.00 97.81 82 TRP A O 1
ATOM 678 N N . TYR A 1 83 ? -0.469 8.417 3.895 1.00 97.94 83 TYR A N 1
ATOM 679 C CA . TYR A 1 83 ? 0.931 8.051 3.995 1.00 97.94 83 TYR A CA 1
ATOM 680 C C . TYR A 1 83 ? 1.152 6.618 3.545 1.00 97.94 83 TYR A C 1
ATOM 682 O O . TYR A 1 83 ? 0.556 5.704 4.101 1.00 97.94 83 TYR A O 1
ATOM 690 N N . ILE A 1 84 ? 2.082 6.419 2.615 1.00 97.88 84 ILE A N 1
ATOM 691 C CA . ILE A 1 84 ? 2.624 5.108 2.272 1.00 97.88 84 ILE A CA 1
ATOM 692 C C . ILE A 1 84 ? 3.544 4.678 3.418 1.00 97.88 84 ILE A C 1
ATOM 694 O O . ILE A 1 84 ? 4.630 5.248 3.620 1.00 97.88 84 ILE A O 1
ATOM 698 N N . THR A 1 85 ? 3.085 3.717 4.215 1.00 97.25 85 THR A N 1
ATOM 699 C CA . THR A 1 85 ? 3.810 3.208 5.386 1.00 97.25 85 THR A CA 1
ATOM 700 C C . THR A 1 85 ? 4.760 2.091 4.994 1.00 97.25 85 THR A C 1
ATOM 702 O O . THR A 1 85 ? 5.926 2.121 5.402 1.00 97.25 85 THR A O 1
ATOM 705 N N . ASP A 1 86 ? 4.286 1.186 4.136 1.00 95.31 86 ASP A N 1
ATOM 706 C CA . ASP A 1 86 ? 4.986 -0.029 3.743 1.00 95.31 86 ASP A CA 1
ATOM 707 C C . ASP A 1 86 ? 4.740 -0.365 2.273 1.00 95.31 86 ASP A C 1
ATOM 709 O O . ASP A 1 86 ? 3.689 -0.060 1.708 1.00 95.31 86 ASP A O 1
ATOM 713 N N . ILE A 1 87 ? 5.748 -0.971 1.650 1.00 93.94 87 ILE A N 1
ATOM 714 C CA . ILE A 1 87 ? 5.749 -1.377 0.246 1.00 93.94 87 ILE A CA 1
ATOM 715 C C . ILE A 1 87 ? 6.480 -2.702 0.143 1.00 93.94 87 ILE A C 1
ATOM 717 O O . ILE A 1 87 ? 7.645 -2.813 0.536 1.00 93.94 87 ILE A O 1
ATOM 721 N N . PHE A 1 88 ? 5.813 -3.690 -0.433 1.00 89.56 88 PHE A N 1
ATOM 722 C CA . PHE A 1 88 ? 6.364 -5.025 -0.590 1.00 89.56 88 PHE A CA 1
ATOM 723 C C . PHE A 1 88 ? 5.884 -5.665 -1.888 1.00 89.56 88 PHE A C 1
ATOM 725 O O . PHE A 1 88 ? 4.882 -5.264 -2.470 1.00 89.56 88 PHE A O 1
ATOM 732 N N . THR A 1 89 ? 6.626 -6.658 -2.361 1.00 87.75 89 THR A N 1
ATOM 733 C CA . THR A 1 89 ? 6.166 -7.551 -3.423 1.00 87.75 89 THR A CA 1
ATOM 734 C C . THR A 1 89 ? 5.546 -8.778 -2.781 1.00 87.75 89 THR A C 1
ATOM 736 O O . THR A 1 89 ? 6.169 -9.376 -1.901 1.00 87.75 89 THR A O 1
ATOM 739 N N . ALA A 1 90 ? 4.368 -9.179 -3.236 1.00 80.44 90 ALA A N 1
ATOM 740 C CA . ALA A 1 90 ? 3.827 -10.494 -2.935 1.00 80.44 90 ALA A CA 1
ATOM 741 C C . ALA A 1 90 ? 3.509 -11.201 -4.252 1.00 80.44 90 ALA A C 1
ATOM 743 O O . ALA A 1 90 ? 2.928 -10.616 -5.167 1.00 80.44 90 ALA A O 1
ATOM 744 N N . GLU A 1 91 ? 3.931 -12.458 -4.356 1.00 71.81 91 GLU A N 1
ATOM 745 C CA . GLU A 1 91 ? 3.480 -13.328 -5.437 1.00 71.81 91 GLU A CA 1
ATOM 746 C C . GLU A 1 91 ? 1.988 -13.606 -5.248 1.00 71.81 91 GLU A C 1
ATOM 748 O O . GLU A 1 91 ? 1.496 -13.692 -4.119 1.00 71.81 91 GLU A O 1
ATOM 753 N N . GLU A 1 92 ? 1.256 -13.744 -6.352 1.00 65.75 92 GLU A N 1
ATOM 754 C CA . GLU A 1 92 ? -0.162 -14.077 -6.286 1.00 65.75 92 GLU A CA 1
ATOM 755 C C . GLU A 1 92 ? -0.324 -15.423 -5.571 1.00 65.75 92 GLU A C 1
ATOM 757 O O . GLU A 1 92 ? 0.207 -16.453 -6.002 1.00 65.75 92 GLU A O 1
ATOM 762 N N . ALA A 1 93 ? -1.011 -15.400 -4.427 1.00 64.81 93 ALA A N 1
ATOM 763 C CA . ALA A 1 93 ? -1.253 -16.603 -3.654 1.00 64.81 93 ALA A CA 1
ATOM 764 C C . ALA A 1 93 ? -2.137 -17.538 -4.485 1.00 64.81 93 ALA A C 1
ATOM 766 O O . ALA A 1 93 ? -3.298 -17.239 -4.758 1.00 64.81 93 ALA A O 1
ATOM 767 N N . VAL A 1 94 ? -1.588 -18.689 -4.869 1.00 76.88 94 VAL A N 1
ATOM 768 C CA . VAL A 1 94 ? -2.340 -19.742 -5.570 1.00 76.88 94 VAL A CA 1
ATOM 769 C C . VAL A 1 94 ? -3.256 -20.479 -4.588 1.00 76.88 94 VAL A C 1
ATOM 771 O O . VAL A 1 94 ? -4.225 -21.122 -4.980 1.00 76.88 94 VAL A O 1
ATOM 774 N N . GLY A 1 95 ? -2.962 -20.370 -3.292 1.00 80.12 95 GLY A N 1
ATOM 775 C CA . GLY A 1 95 ? -3.786 -20.877 -2.209 1.00 80.12 95 GLY A CA 1
ATOM 776 C C . GLY A 1 95 ? -3.230 -20.487 -0.844 1.00 80.12 95 GLY A C 1
ATOM 777 O O . GLY A 1 95 ? -2.212 -19.802 -0.732 1.00 80.12 95 GLY A O 1
ATOM 778 N N . TYR A 1 96 ? -3.898 -20.957 0.202 1.00 80.75 96 TYR A N 1
ATOM 779 C CA . TYR A 1 96 ? -3.487 -20.773 1.589 1.00 80.75 96 TYR A CA 1
ATOM 780 C C . TYR A 1 96 ? -3.540 -22.119 2.298 1.00 80.75 96 TYR A C 1
ATOM 782 O O . TYR A 1 96 ? -4.496 -22.875 2.120 1.00 80.75 96 TYR A O 1
ATOM 790 N N . GLU A 1 97 ? -2.537 -22.409 3.120 1.00 86.69 97 GLU A N 1
ATOM 791 C CA . GLU A 1 97 ? -2.565 -23.568 4.007 1.00 86.69 97 GLU A CA 1
ATOM 792 C C . GLU A 1 97 ? -2.613 -23.135 5.480 1.00 86.69 97 GLU A C 1
ATOM 794 O O . GLU A 1 97 ? -1.986 -22.143 5.865 1.00 86.69 97 GLU A O 1
ATOM 799 N N . PRO A 1 98 ? -3.349 -23.857 6.332 1.00 86.38 98 PRO A N 1
ATOM 800 C CA . PRO A 1 98 ? -3.368 -23.587 7.762 1.00 86.38 98 PRO A CA 1
ATOM 801 C C . PRO A 1 98 ? -2.036 -23.978 8.425 1.00 86.38 98 PRO A C 1
ATOM 803 O O . PRO A 1 98 ? -1.548 -25.099 8.266 1.00 86.38 98 PRO A O 1
ATOM 806 N N . VAL A 1 99 ? -1.475 -23.074 9.230 1.00 86.69 99 VAL A N 1
ATOM 807 C CA . VAL A 1 99 ? -0.283 -23.317 10.053 1.00 86.69 99 VAL A CA 1
ATOM 808 C C . VAL A 1 99 ? -0.722 -23.726 11.451 1.00 86.69 99 VAL A C 1
ATOM 810 O O . VAL A 1 99 ? -1.375 -22.964 12.164 1.00 86.69 99 VAL A O 1
ATOM 813 N N . TYR A 1 100 ? -0.328 -24.929 11.862 1.00 84.75 100 TYR A N 1
ATOM 814 C CA . TYR A 1 100 ? -0.661 -25.473 13.174 1.00 84.75 100 TYR A CA 1
ATOM 815 C C . TYR A 1 100 ? 0.566 -25.560 14.072 1.00 84.75 100 TYR A C 1
ATOM 817 O O . TYR A 1 100 ? 1.610 -26.046 13.635 1.00 84.75 100 TYR A O 1
ATOM 825 N N . PHE A 1 101 ? 0.406 -25.211 15.347 1.00 80.50 101 PHE A N 1
ATOM 826 C CA . PHE A 1 101 ? 1.369 -25.564 16.388 1.00 80.50 101 PHE A CA 1
ATOM 827 C C . PHE A 1 101 ? 0.807 -26.659 17.300 1.00 80.50 101 PHE A C 1
ATOM 829 O O . PHE A 1 101 ? -0.405 -26.769 17.502 1.00 80.50 101 PHE A O 1
ATOM 836 N N . TRP A 1 102 ? 1.699 -27.490 17.836 1.00 77.06 102 TRP A N 1
ATOM 837 C CA . TRP A 1 102 ? 1.343 -28.532 18.793 1.00 77.06 102 TRP A CA 1
ATOM 838 C C . TRP A 1 102 ? 1.320 -27.978 20.211 1.00 77.06 102 TRP A C 1
ATOM 840 O O . TRP A 1 102 ? 2.333 -27.473 20.697 1.00 77.06 102 TRP A O 1
ATOM 850 N N . GLN A 1 103 ? 0.199 -28.161 20.907 1.00 67.94 103 GLN A N 1
ATOM 851 C CA . GLN A 1 103 ? 0.100 -27.854 22.328 1.00 67.94 103 GLN A CA 1
ATOM 852 C C . GLN A 1 103 ? -0.326 -29.096 23.111 1.00 67.94 103 GLN A C 1
ATOM 854 O O . GLN A 1 103 ? -1.318 -29.756 22.797 1.00 67.94 103 GLN A O 1
ATOM 859 N N . ARG A 1 104 ? 0.420 -29.413 24.175 1.00 66.56 104 ARG A N 1
ATOM 860 C CA . ARG A 1 104 ? 0.020 -30.436 25.146 1.00 66.56 104 ARG A CA 1
ATOM 861 C C . ARG A 1 104 ? -0.976 -29.814 26.120 1.00 66.56 104 ARG A C 1
ATOM 863 O O . ARG A 1 104 ? -0.591 -28.976 26.936 1.00 66.56 104 ARG A O 1
ATOM 870 N N . VAL A 1 105 ? -2.240 -30.222 26.046 1.00 64.56 105 VAL A N 1
ATOM 871 C CA . VAL A 1 105 ? -3.274 -29.782 26.991 1.00 64.56 105 VAL A CA 1
ATOM 872 C C . VAL A 1 105 ? -3.046 -30.516 28.313 1.00 64.56 105 VAL A C 1
ATOM 874 O O . VAL A 1 105 ? -3.097 -31.740 28.375 1.00 64.56 105 VAL A O 1
ATOM 877 N N . LYS A 1 106 ? -2.696 -29.772 29.369 1.00 61.69 106 LYS A N 1
ATOM 878 C CA . LYS A 1 106 ? -2.322 -30.340 30.680 1.00 61.69 106 LYS A CA 1
ATOM 879 C C . LYS A 1 106 ? -3.476 -30.397 31.693 1.00 61.69 1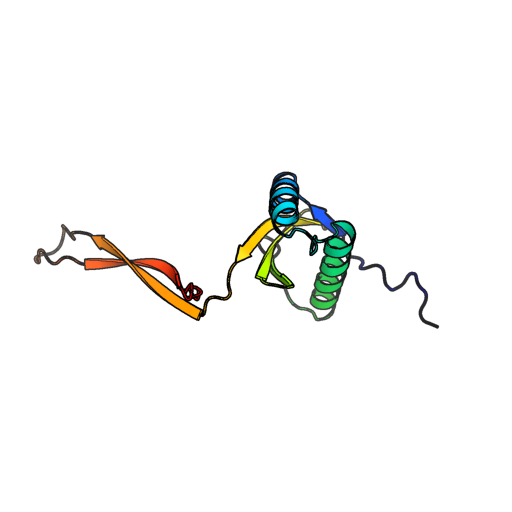06 LYS A C 1
ATOM 881 O O . LYS A 1 106 ? -3.263 -30.882 32.798 1.00 61.69 106 LYS A O 1
ATOM 886 N N . ARG A 1 107 ? -4.670 -29.882 31.368 1.00 54.69 107 ARG A N 1
ATOM 887 C CA . ARG A 1 107 ? -5.832 -29.853 32.278 1.00 54.69 107 ARG A CA 1
ATOM 888 C C . ARG A 1 107 ? -7.072 -30.439 31.595 1.00 54.69 107 ARG A C 1
ATOM 890 O O . ARG A 1 107 ? -7.462 -29.951 30.542 1.00 54.69 107 ARG A O 1
ATOM 897 N N . GLY A 1 108 ? -7.669 -31.456 32.225 1.00 57.12 108 GLY A N 1
ATOM 898 C CA . GLY A 1 108 ? -8.762 -32.285 31.691 1.00 57.12 108 GLY A CA 1
ATOM 899 C C . GLY A 1 108 ? -8.265 -33.696 31.358 1.00 57.12 108 GLY A C 1
ATOM 900 O O . GLY A 1 108 ? -7.200 -33.831 30.769 1.00 57.12 108 GLY A O 1
ATOM 901 N N . ALA A 1 109 ? -8.981 -34.736 31.796 1.00 49.28 109 ALA A N 1
ATOM 902 C CA . ALA A 1 109 ? -8.527 -36.129 31.960 1.00 49.28 109 ALA A CA 1
ATOM 903 C C . ALA A 1 109 ? -8.219 -36.934 30.672 1.00 49.28 109 ALA A C 1
ATOM 905 O O . ALA A 1 109 ? -8.527 -38.117 30.577 1.00 49.28 109 ALA A O 1
ATOM 906 N N . SER A 1 110 ? -7.566 -36.333 29.682 1.00 55.19 110 SER A N 1
ATOM 907 C CA . SER A 1 110 ? -7.034 -37.046 28.528 1.00 55.19 110 SER A CA 1
ATOM 908 C C . SER A 1 110 ? -5.771 -36.344 28.038 1.00 55.19 110 SER A C 1
ATOM 910 O O . SER A 1 110 ? -5.815 -35.179 27.652 1.00 55.19 110 SER A O 1
ATOM 912 N N . TYR A 1 111 ? -4.631 -37.041 28.065 1.00 60.72 111 TYR A N 1
ATOM 913 C CA . TYR A 1 111 ? -3.320 -36.574 27.583 1.00 60.72 111 TYR A CA 1
ATOM 914 C C . TYR A 1 111 ? -3.262 -36.408 26.047 1.00 60.72 111 TYR A C 1
ATOM 916 O O . TYR A 1 111 ? -2.232 -36.669 25.424 1.00 60.72 111 TYR A O 1
ATOM 924 N N . LEU A 1 112 ? -4.358 -36.006 25.407 1.00 65.62 112 LEU A N 1
ATOM 925 C CA . LEU A 1 112 ? -4.423 -35.838 23.963 1.00 65.62 112 LEU A CA 1
ATOM 926 C C . LEU A 1 112 ? -3.682 -34.568 23.535 1.00 65.62 112 LEU A C 1
ATOM 928 O O . LEU A 1 112 ? -3.799 -33.498 24.137 1.00 65.62 112 LEU A O 1
ATOM 932 N N . LEU A 1 113 ? -2.891 -34.706 22.475 1.00 67.00 113 LEU A N 1
ATOM 933 C CA . LEU A 1 113 ? -2.246 -33.585 21.810 1.00 67.00 113 LEU A CA 1
ATOM 934 C C . LEU A 1 113 ? -3.277 -32.882 20.923 1.00 67.00 113 LEU A C 1
ATOM 936 O O . LEU A 1 113 ? -3.914 -33.523 20.090 1.00 67.00 113 LEU A O 1
ATOM 940 N N . ALA A 1 114 ? -3.410 -31.566 21.077 1.00 72.62 114 ALA A N 1
ATOM 941 C CA . ALA A 1 114 ? -4.235 -30.743 20.202 1.00 72.62 114 ALA A CA 1
ATOM 942 C C . ALA A 1 114 ? -3.342 -29.960 19.227 1.00 72.62 114 ALA A C 1
ATOM 944 O O . ALA A 1 114 ? -2.260 -29.487 19.595 1.00 72.62 114 ALA A O 1
ATOM 945 N N . ARG A 1 115 ? -3.802 -29.813 17.979 1.00 77.19 115 ARG A N 1
ATOM 946 C CA . ARG A 1 115 ? -3.237 -28.863 17.011 1.00 77.19 115 ARG A CA 1
ATOM 947 C C . ARG A 1 115 ? -4.026 -27.565 17.115 1.00 77.19 115 ARG A C 1
ATOM 949 O O . ARG A 1 115 ? -5.243 -27.589 16.959 1.00 77.19 115 ARG A O 1
ATOM 956 N N . LEU A 1 116 ? -3.344 -26.451 17.360 1.00 77.44 116 LEU A N 1
ATOM 957 C CA . LEU A 1 116 ? -3.957 -25.124 17.365 1.00 77.44 116 LEU A CA 1
ATOM 958 C C . LEU A 1 116 ? -3.559 -24.376 16.094 1.00 77.44 116 LEU A C 1
ATOM 960 O O . LEU A 1 116 ? -2.380 -24.342 15.739 1.00 77.44 116 LEU A O 1
ATOM 964 N N . LEU A 1 117 ? -4.548 -23.806 15.405 1.00 84.50 117 LEU A N 1
ATOM 965 C CA . LEU A 1 117 ? -4.340 -22.969 14.225 1.00 84.50 117 LEU A CA 1
ATOM 966 C C . LEU A 1 117 ? -3.756 -21.620 14.663 1.00 84.50 117 LEU A C 1
ATOM 968 O O . LEU A 1 117 ? -4.422 -20.870 15.370 1.00 84.50 117 LEU A O 1
ATOM 972 N N . ILE A 1 118 ? -2.522 -21.323 14.251 1.00 85.44 118 ILE A N 1
ATOM 973 C CA . ILE A 1 118 ? -1.818 -20.070 14.596 1.00 85.44 118 ILE A CA 1
ATOM 974 C C . ILE A 1 118 ? -1.813 -19.050 13.461 1.00 85.44 118 ILE A C 1
ATOM 976 O O . ILE A 1 118 ? -1.425 -17.905 13.666 1.00 85.44 118 ILE A O 1
ATOM 980 N N . GLY A 1 119 ? -2.238 -19.454 12.267 1.00 86.94 119 GLY A N 1
ATOM 981 C CA . GLY A 1 119 ? -2.332 -18.572 11.115 1.00 86.94 119 GLY A CA 1
ATOM 982 C C . GLY A 1 119 ? -2.435 -19.344 9.810 1.00 86.94 119 GLY A C 1
ATOM 983 O O . GLY A 1 119 ? -2.596 -20.564 9.804 1.00 86.94 119 GLY A O 1
ATOM 984 N N . TRP A 1 120 ? -2.311 -18.618 8.705 1.00 88.31 120 TRP A N 1
ATOM 985 C CA . TRP A 1 120 ? -2.326 -19.159 7.349 1.00 88.31 120 TRP A CA 1
ATOM 986 C C . TRP A 1 120 ? -0.996 -18.847 6.668 1.00 88.31 120 TRP A C 1
ATOM 988 O O . TRP A 1 120 ? -0.495 -17.728 6.765 1.00 88.31 120 TRP A O 1
ATOM 998 N N . ARG A 1 121 ? -0.417 -19.830 5.978 1.00 83.56 121 ARG A N 1
ATOM 999 C CA . ARG A 1 121 ? 0.757 -19.649 5.123 1.00 83.56 121 ARG A CA 1
ATOM 1000 C C . ARG A 1 121 ? 0.287 -19.497 3.683 1.00 83.56 121 ARG A C 1
ATOM 1002 O O . ARG A 1 121 ? -0.462 -20.338 3.188 1.00 83.56 121 ARG A O 1
ATOM 1009 N N . GLN A 1 122 ? 0.747 -18.443 3.015 1.00 80.25 122 GLN A N 1
ATOM 1010 C CA . GLN A 1 122 ? 0.543 -18.263 1.579 1.00 80.25 122 GLN A CA 1
ATOM 1011 C C . GLN A 1 122 ? 1.280 -19.353 0.796 1.00 80.25 122 GLN A C 1
ATOM 1013 O O . GLN A 1 122 ? 2.457 -19.622 1.043 1.00 80.25 122 GLN A O 1
ATOM 1018 N N . LEU A 1 123 ? 0.580 -19.971 -0.154 1.00 79.44 123 LEU A N 1
ATOM 1019 C CA . LEU A 1 123 ? 1.165 -20.867 -1.141 1.00 79.44 123 LEU A CA 1
ATOM 1020 C C . LEU A 1 123 ? 1.421 -20.068 -2.410 1.00 79.44 123 LEU A C 1
ATOM 1022 O O . LEU A 1 123 ? 0.481 -19.634 -3.078 1.00 79.44 123 LEU A O 1
ATOM 1026 N N . THR A 1 124 ? 2.691 -19.888 -2.746 1.00 77.50 124 THR A N 1
ATOM 1027 C CA . THR A 1 124 ? 3.081 -19.246 -3.997 1.00 77.50 124 THR A CA 1
ATOM 1028 C C . THR A 1 124 ? 3.484 -20.303 -5.023 1.00 77.50 124 THR A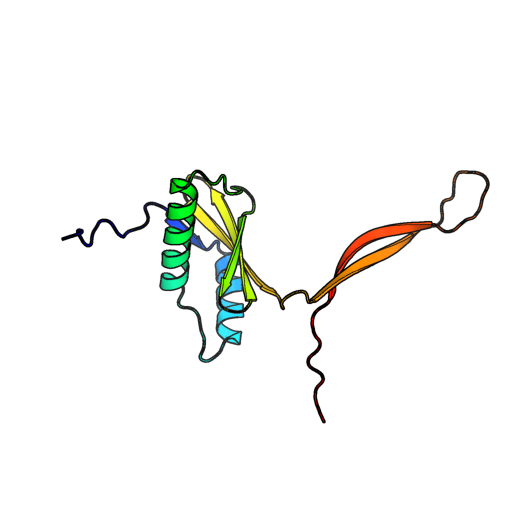 C 1
ATOM 1030 O O . THR A 1 124 ? 3.928 -21.404 -4.669 1.00 77.50 124 THR A O 1
ATOM 1033 N N . ARG A 1 125 ? 3.261 -20.024 -6.313 1.00 66.75 125 ARG A N 1
ATOM 1034 C CA . ARG A 1 125 ? 3.694 -20.930 -7.382 1.00 66.75 125 ARG A CA 1
ATOM 1035 C C . ARG A 1 125 ? 5.220 -20.907 -7.395 1.00 66.75 125 ARG A C 1
ATOM 1037 O O . ARG A 1 125 ? 5.803 -19.954 -7.890 1.00 66.75 125 ARG A O 1
ATOM 1044 N N . LYS A 1 126 ? 5.872 -21.964 -6.905 1.00 59.22 126 LYS A N 1
ATOM 1045 C CA . LYS A 1 126 ? 7.284 -22.173 -7.239 1.00 59.22 126 LYS A CA 1
ATOM 1046 C C . LYS A 1 126 ? 7.368 -22.301 -8.755 1.00 59.22 126 LYS A C 1
ATOM 1048 O O . LYS A 1 126 ? 6.801 -23.244 -9.310 1.00 59.22 126 LYS A O 1
ATOM 1053 N N . GLU A 1 127 ? 8.052 -21.374 -9.418 1.00 46.03 127 GLU A N 1
ATOM 1054 C CA . GLU A 1 127 ? 8.541 -21.652 -10.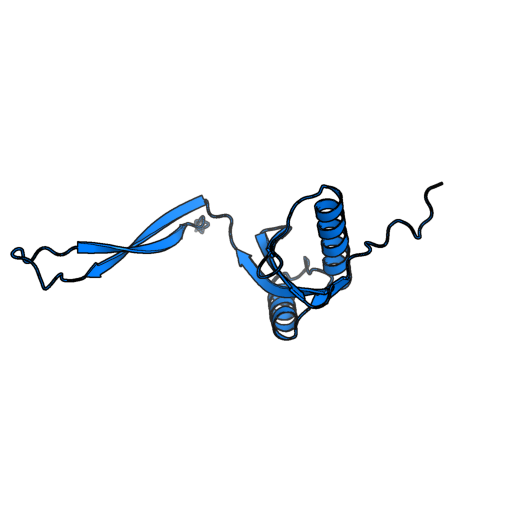760 1.00 46.03 127 GLU A CA 1
ATOM 1055 C C . GLU A 1 127 ? 9.428 -22.892 -10.652 1.00 46.03 127 GLU A C 1
ATOM 1057 O O . GLU A 1 127 ? 10.435 -22.913 -9.940 1.00 46.03 127 GLU A O 1
ATOM 1062 N N . VAL A 1 128 ? 8.989 -23.982 -11.279 1.00 41.34 128 VAL A N 1
ATOM 1063 C CA . VAL A 1 128 ? 9.848 -25.133 -11.511 1.00 41.34 128 VAL A CA 1
ATOM 1064 C C . VAL A 1 128 ? 10.963 -24.605 -12.399 1.00 41.34 128 VAL A C 1
ATOM 1066 O O . VAL A 1 128 ? 10.722 -24.313 -13.567 1.00 41.34 128 VAL A O 1
ATOM 1069 N N . ALA A 1 129 ? 12.161 -24.441 -11.840 1.00 40.12 129 ALA A N 1
ATOM 1070 C CA . ALA A 1 129 ? 13.358 -24.286 -12.644 1.00 40.12 129 ALA A CA 1
ATOM 1071 C C . ALA A 1 129 ? 13.475 -25.561 -13.487 1.00 40.12 129 ALA A C 1
ATOM 1073 O O . ALA A 1 129 ? 13.860 -26.616 -12.980 1.00 40.12 129 ALA A O 1
ATOM 1074 N N . SER A 1 130 ? 13.039 -25.489 -14.744 1.00 34.19 130 SER A N 1
ATOM 1075 C CA . SER A 1 130 ? 13.355 -26.504 -15.735 1.00 34.19 130 SER A CA 1
ATOM 1076 C C . SER A 1 130 ? 14.866 -26.455 -15.938 1.00 34.19 130 SER A C 1
ATOM 1078 O O . SER A 1 130 ? 15.383 -25.466 -16.464 1.00 34.19 130 SER A O 1
ATOM 1080 N N . ALA A 1 131 ? 15.545 -27.475 -15.420 1.00 33.59 131 ALA A N 1
ATOM 1081 C CA . ALA A 1 131 ? 16.923 -27.800 -15.758 1.00 33.59 131 ALA A CA 1
ATOM 1082 C C . ALA A 1 131 ? 17.029 -28.253 -17.220 1.00 33.59 131 ALA A C 1
ATOM 1084 O O . ALA A 1 131 ? 16.032 -28.823 -17.726 1.00 33.59 131 ALA A O 1
#

Sequence (131 aa):
MISSNERRPHVQVEFTRSGWRQFARLNRSLGARFIKAFVLRFELAAYLAEHEAAGVKLDTECQEVRYVEGVYLLLRKSQGVWYITDIFTAEEAVGYEPVYFWQRVKRGASYLLARLLIGWRQLTRKEVASA

Mean predicted aligned error: 11.72 Å

Secondary structure (DSSP, 8-state):
---TTTTS-S-EEEE-HHHHHHHHHHHHHTGGG---HHHHHHHHHHHHHHHHHTT----SS-EEEE-GGGEEEEEEEETTEEEEEEEEE---EEEEEEEEEEEE--SSS--PEEEEEEEEEEEE-------